Protein AF-A0AAW6CW44-F1 (afdb_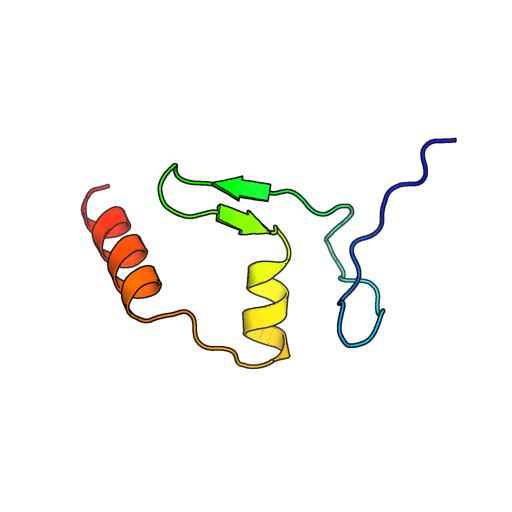monomer_lite)

Sequence (62 aa):
MVQAKIAKDRLTNERISGLFGLELFSDGKYSWWSDLAYHVDKYNLRLPTEFENYVLNLAKKI

Organism: NCBI:txid39492

Secondary structure (DSSP, 8-state):
-------B-TTT-PBPTT-SS--EEE-SS-EEETTHHHHHHHTTPPPPHHHHHHHHHHHTT-

Structure (mmCIF, N/CA/C/O backbone):
data_AF-A0AAW6CW44-F1
#
_entry.id   AF-A0AAW6CW44-F1
#
loop_
_atom_site.group_PDB
_atom_site.id
_atom_site.type_symbol
_atom_site.label_atom_id
_atom_site.label_alt_id
_atom_site.label_comp_id
_atom_site.label_asym_id
_atom_site.label_entity_id
_atom_site.label_seq_id
_atom_site.pdbx_PDB_ins_code
_atom_site.Cartn_x
_atom_site.Cartn_y
_atom_site.Cartn_z
_atom_site.occupancy
_atom_site.B_iso_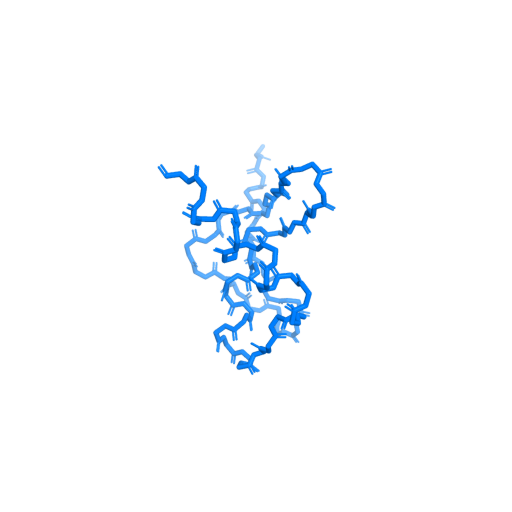or_equiv
_atom_site.auth_seq_id
_atom_site.auth_comp_id
_atom_site.auth_asym_id
_atom_site.auth_atom_id
_atom_site.pdbx_PDB_model_num
ATOM 1 N N . MET A 1 1 ? 19.633 21.410 -14.029 1.00 40.62 1 MET A N 1
ATOM 2 C CA . MET A 1 1 ? 18.845 20.258 -14.516 1.00 40.62 1 MET A CA 1
ATOM 3 C C . MET A 1 1 ? 18.107 19.663 -13.329 1.00 40.62 1 MET A C 1
ATOM 5 O O . MET A 1 1 ? 18.767 19.213 -12.404 1.00 40.62 1 MET A O 1
ATOM 9 N N . VAL A 1 2 ? 16.775 19.714 -13.303 1.00 51.47 2 VAL A N 1
ATOM 10 C CA . VAL A 1 2 ? 15.992 18.984 -12.294 1.00 51.47 2 VAL A CA 1
ATOM 11 C C . VAL A 1 2 ? 15.899 17.543 -12.786 1.00 51.47 2 VAL A C 1
ATOM 13 O O . VAL A 1 2 ? 15.269 17.287 -13.808 1.00 51.47 2 VAL A O 1
ATOM 16 N N . GLN A 1 3 ? 16.576 16.605 -12.121 1.00 54.41 3 GLN A N 1
ATOM 17 C CA . GLN A 1 3 ? 16.305 15.185 -12.343 1.00 54.41 3 GLN A CA 1
ATOM 18 C C . GLN A 1 3 ? 14.869 14.928 -11.886 1.00 54.41 3 GLN A C 1
ATOM 20 O O . GLN A 1 3 ? 14.581 14.995 -10.691 1.00 54.41 3 GLN A O 1
ATOM 25 N N . ALA A 1 4 ? 13.963 14.651 -12.825 1.00 59.50 4 ALA A N 1
ATOM 26 C CA . ALA A 1 4 ? 12.676 14.073 -12.475 1.00 59.50 4 ALA A CA 1
ATOM 27 C C . ALA A 1 4 ? 12.961 12.758 -11.735 1.00 59.50 4 ALA A C 1
ATOM 29 O O . ALA A 1 4 ? 13.584 11.849 -12.291 1.00 59.50 4 ALA A O 1
ATOM 30 N N . LYS A 1 5 ? 12.591 12.682 -10.453 1.00 69.69 5 LYS A N 1
ATOM 31 C CA . LYS A 1 5 ? 12.748 11.464 -9.655 1.00 69.69 5 LYS A CA 1
ATOM 32 C C . LYS A 1 5 ? 11.745 10.435 -10.162 1.00 69.69 5 LYS A C 1
ATOM 34 O O . LYS A 1 5 ? 10.626 10.379 -9.684 1.00 69.69 5 LYS A O 1
ATOM 39 N N . ILE A 1 6 ? 12.147 9.628 -11.136 1.00 83.31 6 ILE A N 1
ATOM 40 C CA . ILE A 1 6 ? 11.308 8.552 -11.668 1.00 83.31 6 ILE A CA 1
ATOM 41 C C . ILE A 1 6 ? 10.992 7.567 -10.536 1.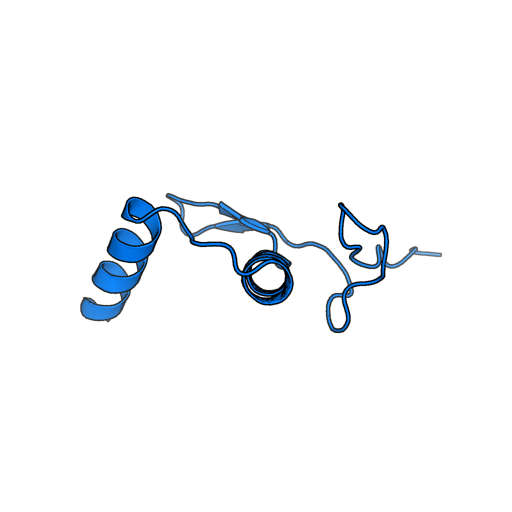00 83.31 6 ILE A C 1
ATOM 43 O O . ILE A 1 6 ? 11.912 7.080 -9.873 1.00 83.31 6 ILE A O 1
ATOM 47 N N . ALA A 1 7 ? 9.708 7.268 -10.327 1.00 90.25 7 ALA A N 1
ATOM 48 C CA . ALA A 1 7 ? 9.295 6.269 -9.354 1.00 90.25 7 ALA A CA 1
ATOM 49 C C . ALA A 1 7 ? 9.781 4.882 -9.791 1.00 90.25 7 ALA A C 1
ATOM 51 O O . ALA A 1 7 ? 9.644 4.488 -10.956 1.00 90.25 7 ALA A O 1
ATOM 52 N N . LYS A 1 8 ? 10.366 4.148 -8.847 1.00 92.56 8 LYS A N 1
ATOM 53 C CA . LYS A 1 8 ? 10.867 2.795 -9.063 1.00 92.56 8 LYS A CA 1
ATOM 54 C C . LYS A 1 8 ? 10.262 1.852 -8.046 1.00 92.56 8 LYS A C 1
ATOM 56 O O . LYS A 1 8 ? 10.144 2.199 -6.872 1.00 92.56 8 LYS A O 1
ATOM 61 N N . ASP A 1 9 ? 9.935 0.662 -8.515 1.00 93.06 9 ASP A N 1
ATOM 62 C CA . ASP A 1 9 ? 9.595 -0.467 -7.669 1.00 93.06 9 ASP A CA 1
ATOM 63 C C . ASP A 1 9 ? 10.814 -0.803 -6.803 1.00 93.06 9 ASP A C 1
ATOM 65 O O . ASP A 1 9 ? 11.919 -0.993 -7.309 1.00 93.06 9 ASP A O 1
ATOM 69 N N . ARG A 1 10 ? 10.634 -0.844 -5.483 1.00 89.25 10 ARG A N 1
ATOM 70 C CA . ARG A 1 10 ? 11.750 -1.014 -4.542 1.00 89.25 10 ARG A CA 1
ATOM 71 C C . ARG A 1 10 ? 12.285 -2.442 -4.494 1.00 89.25 10 ARG A C 1
ATOM 73 O O . ARG A 1 10 ? 13.406 -2.632 -4.033 1.00 89.25 10 ARG A O 1
ATOM 80 N N . LEU A 1 11 ? 11.507 -3.424 -4.946 1.00 93.00 11 LEU A N 1
ATOM 81 C CA . LEU A 1 11 ? 11.905 -4.832 -4.936 1.00 93.00 11 LEU A CA 1
ATOM 82 C C . LEU A 1 11 ? 12.692 -5.206 -6.194 1.00 93.00 11 LEU A C 1
ATOM 84 O O . LEU A 1 11 ? 13.630 -5.994 -6.124 1.00 93.00 11 LEU A O 1
ATOM 88 N N . THR A 1 12 ? 12.334 -4.619 -7.336 1.00 94.94 12 THR A N 1
ATOM 89 C CA . THR A 1 12 ? 12.921 -4.953 -8.648 1.00 94.94 12 THR A CA 1
ATOM 90 C C . THR A 1 12 ? 13.803 -3.846 -9.226 1.00 94.94 12 THR A C 1
ATOM 92 O O . THR A 1 12 ? 14.567 -4.090 -10.156 1.00 94.94 12 THR A O 1
ATOM 95 N N . ASN A 1 13 ? 13.721 -2.627 -8.683 1.00 91.56 13 ASN A N 1
ATOM 96 C CA . ASN A 1 13 ? 14.347 -1.406 -9.205 1.00 91.56 13 ASN A CA 1
ATOM 97 C C . ASN A 1 13 ? 13.850 -0.996 -10.610 1.00 91.56 13 ASN A C 1
ATOM 99 O O . ASN A 1 13 ? 14.418 -0.094 -11.236 1.00 91.56 13 ASN A O 1
ATOM 103 N N . GLU A 1 14 ? 12.783 -1.629 -11.105 1.00 93.31 14 GLU A N 1
ATOM 104 C CA . GLU A 1 14 ? 12.136 -1.289 -12.370 1.00 93.31 14 GLU A CA 1
ATOM 105 C C . GLU A 1 14 ? 11.368 0.030 -12.261 1.00 93.31 14 GLU A C 1
ATOM 107 O O . GLU A 1 14 ? 10.851 0.397 -11.205 1.00 93.31 14 GLU A O 1
ATOM 112 N N . ARG A 1 15 ? 11.263 0.758 -13.376 1.00 92.50 15 ARG A N 1
ATOM 113 C CA . ARG A 1 15 ? 10.451 1.977 -13.444 1.00 92.50 15 ARG A CA 1
ATOM 114 C C . ARG A 1 15 ? 8.969 1.631 -13.302 1.00 92.50 15 ARG A C 1
ATOM 116 O O . ARG A 1 15 ? 8.453 0.819 -14.066 1.00 92.50 15 ARG A O 1
ATOM 123 N N . ILE A 1 16 ? 8.269 2.344 -12.423 1.00 93.12 16 ILE A N 1
ATOM 124 C CA . ILE A 1 16 ? 6.808 2.285 -12.361 1.00 93.12 16 ILE A CA 1
ATOM 125 C C . ILE A 1 16 ? 6.247 3.183 -13.468 1.00 93.12 16 ILE A C 1
ATOM 127 O O . ILE A 1 16 ? 6.494 4.392 -13.501 1.00 93.12 16 ILE A O 1
ATOM 131 N N . SER A 1 17 ? 5.534 2.584 -14.423 1.00 88.75 17 SER A N 1
ATOM 132 C CA . SER A 1 17 ? 4.907 3.333 -15.515 1.00 88.75 17 SER A CA 1
ATOM 133 C C . SER A 1 17 ? 3.811 4.257 -14.978 1.00 88.75 17 SER A C 1
ATOM 135 O O . SER A 1 17 ? 3.112 3.913 -14.031 1.00 88.75 17 SER A O 1
ATOM 137 N N . GLY A 1 18 ? 3.670 5.446 -15.565 1.00 84.44 18 GLY A N 1
ATOM 138 C CA . GLY A 1 18 ? 2.665 6.433 -15.150 1.00 84.44 18 GLY A CA 1
ATOM 139 C C . GLY A 1 18 ? 3.005 7.244 -13.892 1.00 84.44 18 GLY A C 1
ATOM 140 O O . GLY A 1 18 ? 2.338 8.242 -13.640 1.00 84.44 18 GLY A O 1
ATOM 141 N N . LEU A 1 19 ? 4.064 6.898 -13.148 1.00 85.06 19 LEU A N 1
ATOM 142 C CA . LEU A 1 19 ? 4.517 7.658 -11.979 1.00 85.06 19 LEU A CA 1
ATOM 143 C C . LEU A 1 19 ? 5.841 8.384 -12.261 1.00 85.06 19 LEU A C 1
ATOM 145 O O . LEU A 1 19 ? 6.905 7.781 -12.414 1.00 85.06 19 LEU A O 1
ATOM 149 N N . PHE A 1 20 ? 5.778 9.716 -12.317 1.00 84.25 20 PHE A N 1
ATOM 150 C CA . PHE A 1 20 ? 6.939 10.593 -12.539 1.00 84.25 20 PHE A CA 1
ATOM 151 C C . PHE A 1 20 ? 7.630 11.035 -11.239 1.00 84.25 20 PHE A C 1
ATOM 153 O O . PHE A 1 20 ? 8.635 11.742 -11.293 1.00 84.25 20 PHE A O 1
ATOM 160 N N . GLY A 1 21 ? 7.088 10.608 -10.097 1.00 86.38 21 GLY A N 1
ATOM 161 C CA . GLY A 1 21 ? 7.511 10.934 -8.742 1.00 86.38 21 GLY A CA 1
ATOM 162 C C . GLY A 1 21 ? 6.738 10.101 -7.723 1.00 86.38 21 GLY A C 1
ATOM 163 O O . GLY A 1 21 ? 5.725 9.486 -8.059 1.00 86.38 21 GLY A O 1
ATOM 164 N N . LEU A 1 22 ? 7.240 10.070 -6.487 1.00 90.00 22 LEU A N 1
ATOM 165 C CA . LEU A 1 22 ? 6.497 9.549 -5.344 1.00 90.00 22 LEU A CA 1
ATOM 166 C C . LEU A 1 22 ? 5.925 10.720 -4.558 1.00 90.00 22 LEU A C 1
ATOM 168 O O . LEU A 1 22 ? 6.675 11.577 -4.089 1.00 90.00 22 LEU A O 1
ATOM 172 N N . GLU A 1 23 ? 4.610 10.719 -4.403 1.00 91.81 23 GLU A N 1
ATOM 173 C CA . GLU A 1 23 ? 3.886 11.678 -3.578 1.00 91.81 23 GLU A CA 1
ATOM 174 C C . GLU A 1 23 ? 3.315 10.961 -2.359 1.00 91.81 23 GLU A C 1
ATOM 176 O O . GLU A 1 23 ? 2.884 9.809 -2.451 1.00 91.81 23 GLU A O 1
ATOM 181 N N . LEU A 1 24 ? 3.358 11.628 -1.206 1.00 93.25 24 LEU A N 1
ATOM 182 C CA . LEU A 1 24 ? 2.755 11.129 0.022 1.00 93.25 24 LEU A CA 1
ATOM 183 C C . LEU A 1 24 ? 1.343 11.702 0.137 1.00 93.25 24 LEU A C 1
ATOM 185 O O . LEU A 1 24 ? 1.175 12.913 0.267 1.00 93.25 24 LEU A O 1
ATOM 189 N N . PHE A 1 25 ? 0.349 10.826 0.133 1.00 92.62 25 PHE A N 1
ATOM 190 C CA . PHE A 1 25 ? -1.038 11.161 0.424 1.00 92.62 25 PHE A CA 1
ATOM 191 C C . PHE A 1 25 ? -1.353 10.890 1.889 1.00 92.62 25 PHE A C 1
ATOM 193 O O . PHE A 1 25 ? -0.738 10.026 2.516 1.00 92.62 25 PHE A O 1
ATOM 200 N N . SER A 1 26 ? -2.322 11.626 2.428 1.00 94.44 26 SER A N 1
ATOM 201 C CA . SER A 1 26 ? -2.864 11.391 3.762 1.00 94.44 26 SER A CA 1
ATOM 202 C C . SER A 1 26 ? -4.305 11.881 3.859 1.00 94.44 26 SER A C 1
ATOM 204 O O . SER A 1 26 ? -4.656 12.896 3.260 1.00 94.44 26 SER A O 1
ATOM 206 N N . ASP A 1 27 ? -5.116 11.181 4.648 1.00 92.06 27 ASP A N 1
ATOM 207 C CA . ASP A 1 27 ? -6.465 11.597 5.061 1.00 92.06 27 ASP A CA 1
ATOM 208 C C . ASP A 1 27 ? -6.505 12.128 6.511 1.00 92.06 27 ASP A C 1
ATOM 210 O O . ASP A 1 27 ? -7.576 12.341 7.080 1.00 92.06 27 ASP A O 1
ATOM 214 N N . GLY A 1 28 ? -5.333 12.324 7.129 1.00 93.38 28 GLY A N 1
ATOM 215 C CA . GLY A 1 28 ? -5.175 12.730 8.527 1.00 93.38 28 GLY A CA 1
ATOM 216 C C . GLY A 1 28 ? -5.166 11.575 9.537 1.00 93.38 28 GLY A C 1
ATOM 217 O O . GLY A 1 28 ? -4.756 11.785 10.677 1.00 93.38 28 GLY A O 1
ATOM 218 N N . LYS A 1 29 ? -5.556 10.357 9.139 1.00 93.94 29 LYS A N 1
ATOM 219 C CA . LYS A 1 29 ? -5.458 9.135 9.955 1.00 93.94 29 LYS A CA 1
ATOM 220 C C . LYS A 1 29 ? -4.434 8.150 9.391 1.00 93.94 29 LYS A C 1
ATOM 222 O O . LYS A 1 29 ? -3.641 7.593 10.147 1.00 93.94 29 LYS A O 1
ATOM 227 N N . TYR A 1 30 ? -4.455 7.938 8.083 1.00 94.00 30 TYR A N 1
ATOM 228 C CA . TYR A 1 30 ? -3.517 7.107 7.344 1.00 94.00 30 TYR A CA 1
ATOM 229 C C . TYR A 1 30 ? -2.740 7.956 6.343 1.00 94.00 30 TYR A C 1
ATOM 231 O O . TYR A 1 30 ? -3.187 9.022 5.911 1.00 94.00 30 TYR A O 1
ATOM 239 N N . SER A 1 31 ? -1.567 7.457 5.965 1.00 94.44 31 SER A N 1
ATOM 240 C CA . SER A 1 31 ? -0.761 8.025 4.891 1.00 94.44 31 SER A CA 1
ATOM 241 C C . SER A 1 31 ? -0.243 6.912 3.998 1.00 94.44 31 SER A C 1
ATOM 243 O O . SER A 1 31 ? 0.093 5.829 4.479 1.00 94.44 31 SER A O 1
ATOM 245 N N . TRP A 1 32 ? -0.163 7.173 2.700 1.00 93.38 32 TRP A N 1
ATOM 246 C CA . TRP A 1 32 ? 0.309 6.205 1.719 1.00 93.38 32 TRP A CA 1
ATOM 247 C C . TRP A 1 32 ? 1.041 6.890 0.575 1.00 93.38 32 TRP A C 1
ATOM 249 O O . TRP A 1 32 ? 0.777 8.041 0.234 1.00 93.38 32 TRP A O 1
ATOM 259 N N . TRP A 1 33 ? 1.980 6.165 -0.023 1.00 93.44 33 TRP A N 1
ATOM 260 C CA . TRP A 1 33 ? 2.672 6.622 -1.219 1.00 93.44 33 TRP A CA 1
ATOM 261 C C . TRP A 1 33 ? 1.793 6.436 -2.459 1.00 93.44 33 TRP A C 1
ATOM 263 O O . TRP A 1 33 ? 0.965 5.526 -2.530 1.00 93.44 33 TRP A O 1
ATOM 273 N N . SER A 1 34 ? 2.003 7.288 -3.459 1.00 92.38 34 SER A N 1
ATOM 274 C CA . SER A 1 34 ? 1.308 7.256 -4.750 1.00 92.38 34 SER A CA 1
ATOM 275 C C . SER A 1 34 ? 1.485 5.946 -5.532 1.00 92.38 34 SER A C 1
ATOM 277 O O . SER A 1 34 ? 0.703 5.658 -6.433 1.00 92.38 34 SER A O 1
ATOM 279 N N . ASP A 1 35 ? 2.481 5.132 -5.179 1.00 94.19 35 ASP A N 1
ATOM 280 C CA . ASP A 1 35 ? 2.757 3.816 -5.757 1.00 94.19 35 ASP A CA 1
ATOM 281 C C . ASP A 1 35 ? 2.068 2.651 -5.022 1.00 94.19 35 ASP A C 1
ATOM 283 O O . ASP A 1 3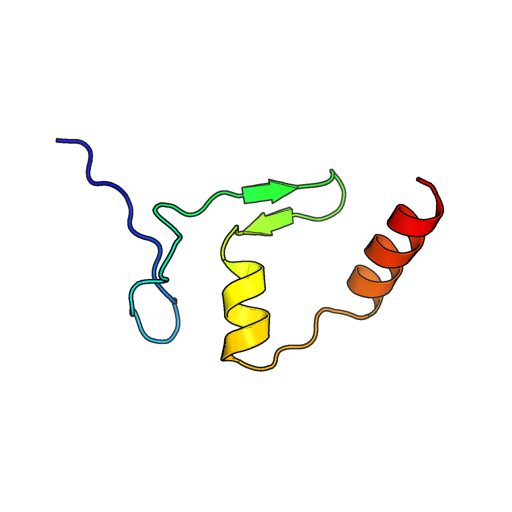5 ? 2.261 1.496 -5.408 1.00 94.19 35 ASP A O 1
ATOM 287 N N . LEU A 1 36 ? 1.248 2.906 -3.992 1.00 93.44 36 LEU A N 1
ATOM 288 C CA . LEU A 1 36 ? 0.580 1.844 -3.229 1.00 93.44 36 LEU A CA 1
ATOM 289 C C . LEU A 1 36 ? -0.280 0.942 -4.128 1.00 93.44 36 LEU A C 1
ATOM 291 O O . LEU A 1 36 ? -0.161 -0.280 -4.058 1.00 93.44 36 LEU A O 1
ATOM 295 N N . ALA A 1 37 ? -1.109 1.531 -4.997 1.00 92.50 37 ALA A N 1
ATOM 296 C CA . ALA A 1 37 ? -2.001 0.777 -5.884 1.00 92.50 37 ALA A CA 1
ATOM 297 C C . ALA A 1 37 ? -1.228 -0.154 -6.834 1.00 92.50 37 ALA A C 1
ATOM 299 O O . ALA A 1 37 ? -1.632 -1.294 -7.044 1.00 92.50 37 ALA A O 1
ATOM 300 N N . TYR A 1 38 ? -0.077 0.305 -7.338 1.00 94.81 38 TYR A N 1
ATOM 301 C CA . TYR A 1 38 ? 0.812 -0.504 -8.173 1.00 94.81 38 TYR A CA 1
ATOM 302 C C . TYR A 1 38 ? 1.310 -1.753 -7.437 1.00 94.81 38 TYR A C 1
ATOM 304 O O . TYR A 1 38 ? 1.287 -2.846 -7.995 1.00 94.81 38 TYR A O 1
ATOM 312 N N . HIS A 1 39 ? 1.750 -1.609 -6.183 1.00 94.69 39 HIS A N 1
ATOM 313 C CA . HIS A 1 39 ? 2.284 -2.736 -5.414 1.00 94.69 39 HIS A CA 1
ATOM 314 C C . HIS A 1 39 ? 1.187 -3.718 -4.992 1.00 94.69 39 HIS A C 1
ATOM 316 O O . HIS A 1 39 ? 1.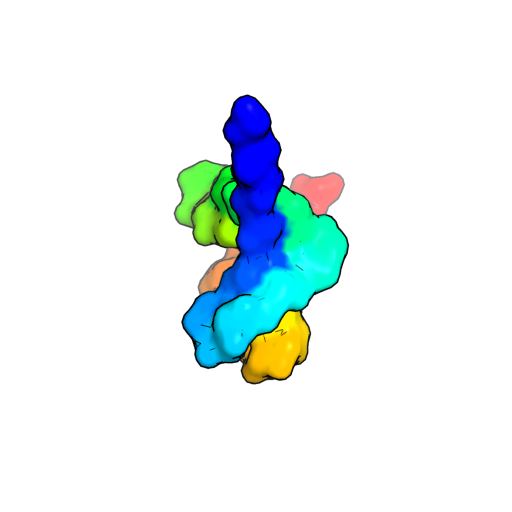425 -4.925 -5.001 1.00 94.69 39 HIS A O 1
ATOM 322 N N . VAL A 1 40 ? -0.004 -3.217 -4.647 1.00 95.00 40 VAL A N 1
ATOM 323 C CA . VAL A 1 40 ? -1.172 -4.059 -4.343 1.00 95.00 40 VAL A CA 1
ATOM 324 C C . VAL A 1 40 ? -1.506 -4.965 -5.525 1.00 95.00 40 VAL A C 1
ATOM 326 O O . VAL A 1 40 ? -1.654 -6.169 -5.330 1.00 95.00 40 VAL A O 1
ATOM 329 N N . ASP A 1 41 ? -1.542 -4.408 -6.737 1.00 94.94 41 ASP A N 1
ATOM 330 C CA . ASP A 1 41 ? -1.839 -5.151 -7.963 1.00 94.94 41 ASP A CA 1
ATOM 331 C C . ASP A 1 41 ? -0.702 -6.114 -8.355 1.00 94.94 41 ASP A C 1
ATOM 333 O O . ASP A 1 41 ? -0.909 -7.324 -8.442 1.00 94.94 41 ASP A O 1
ATOM 337 N N . LYS A 1 42 ? 0.538 -5.613 -8.491 1.00 95.81 42 LYS A N 1
ATOM 338 C CA . LYS A 1 42 ? 1.697 -6.405 -8.955 1.00 95.81 42 LYS A CA 1
ATOM 339 C C . LYS A 1 42 ? 2.010 -7.604 -8.061 1.00 95.81 42 LYS A C 1
ATOM 341 O O . LYS A 1 42 ? 2.406 -8.655 -8.561 1.00 95.81 42 LYS A O 1
ATOM 346 N N . TYR A 1 43 ? 1.874 -7.437 -6.748 1.00 96.25 43 TYR A N 1
ATOM 347 C CA . TYR A 1 43 ? 2.257 -8.451 -5.766 1.00 96.25 43 TYR A CA 1
ATOM 348 C C . TYR A 1 43 ? 1.054 -9.145 -5.119 1.00 96.25 43 TYR A C 1
ATOM 350 O O . TYR A 1 43 ? 1.244 -9.917 -4.179 1.00 96.25 43 TYR A O 1
ATOM 358 N N . ASN A 1 44 ? -0.166 -8.895 -5.618 1.00 95.69 44 ASN A N 1
ATOM 359 C CA . ASN A 1 44 ? -1.417 -9.439 -5.082 1.00 95.69 44 ASN A CA 1
ATOM 360 C C . ASN A 1 44 ? -1.513 -9.279 -3.551 1.00 95.69 44 ASN A C 1
ATOM 362 O O . ASN A 1 44 ? -1.812 -10.221 -2.811 1.00 95.69 44 ASN A O 1
ATOM 366 N N . LEU A 1 45 ? -1.176 -8.081 -3.065 1.00 94.81 45 LEU A N 1
ATOM 367 C CA . LEU A 1 45 ? -1.155 -7.790 -1.635 1.00 94.81 45 LEU A CA 1
ATOM 368 C C . LEU A 1 45 ? -2.564 -7.484 -1.141 1.00 94.81 45 LEU A C 1
ATOM 370 O O . LEU A 1 45 ? -3.378 -6.880 -1.835 1.00 94.81 45 LEU A O 1
ATOM 374 N N . ARG A 1 46 ? -2.828 -7.847 0.113 1.00 94.38 46 ARG A N 1
ATOM 375 C CA . ARG A 1 46 ? -4.021 -7.400 0.830 1.00 94.38 46 ARG A CA 1
ATOM 376 C C . ARG A 1 46 ? -3.684 -6.215 1.709 1.00 94.38 46 ARG A C 1
ATOM 378 O O . ARG A 1 46 ? -2.673 -6.220 2.411 1.00 94.38 46 ARG A O 1
ATOM 385 N N . LEU A 1 47 ? -4.553 -5.212 1.673 1.00 93.44 47 LEU A N 1
ATOM 386 C CA . LEU A 1 47 ? -4.494 -4.130 2.638 1.00 93.44 47 LEU A CA 1
ATOM 387 C C . LEU A 1 47 ? -4.981 -4.652 3.999 1.00 93.44 47 LEU A C 1
ATOM 389 O O . LEU A 1 47 ? -5.769 -5.599 4.053 1.00 93.44 47 LEU A O 1
ATOM 393 N N . PRO A 1 48 ? -4.526 -4.062 5.115 1.00 94.00 48 PRO A N 1
ATOM 394 C CA . PRO A 1 48 ? -5.032 -4.435 6.428 1.00 94.00 48 PRO A CA 1
ATOM 395 C C . PRO A 1 48 ? -6.554 -4.273 6.492 1.00 94.00 48 PRO A C 1
ATOM 397 O O . PRO A 1 48 ? -7.082 -3.230 6.107 1.00 94.00 48 PRO A O 1
ATOM 400 N N . THR A 1 49 ? -7.263 -5.266 7.036 1.00 94.62 49 THR A N 1
ATOM 401 C CA . THR A 1 49 ? -8.735 -5.253 7.137 1.00 94.62 49 THR A CA 1
ATOM 402 C C . THR A 1 49 ? -9.261 -4.011 7.861 1.00 94.62 49 THR A C 1
ATOM 404 O O . THR A 1 49 ? -10.308 -3.475 7.513 1.00 94.62 49 THR A O 1
ATOM 407 N N . GLU A 1 50 ? -8.522 -3.507 8.849 1.00 94.75 50 GLU A N 1
ATOM 408 C CA . GLU A 1 50 ? -8.854 -2.265 9.553 1.00 94.75 50 GLU A CA 1
ATOM 409 C C . GLU A 1 50 ? -8.847 -1.042 8.627 1.00 94.75 50 GLU A C 1
ATOM 411 O O . GLU A 1 50 ? -9.731 -0.189 8.725 1.00 94.75 50 GLU A O 1
ATOM 416 N N . PHE A 1 51 ? -7.880 -0.976 7.708 1.00 92.12 51 PHE A N 1
ATOM 417 C CA . PHE A 1 51 ? -7.791 0.084 6.710 1.00 92.12 51 PHE A CA 1
ATOM 418 C C . PHE A 1 51 ? -8.909 -0.044 5.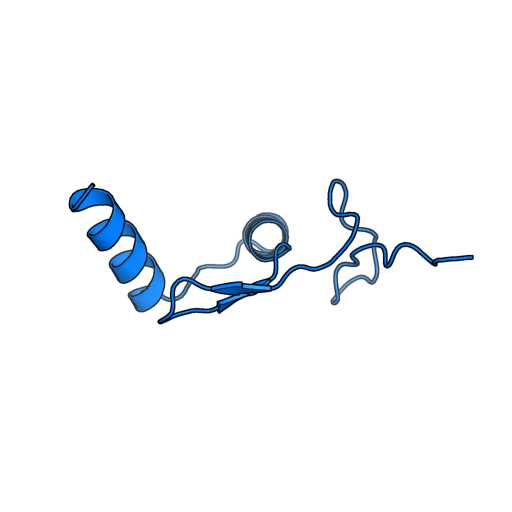671 1.00 92.12 51 PHE A C 1
ATOM 420 O O . PHE A 1 51 ? -9.602 0.935 5.400 1.00 92.12 51 PHE A O 1
ATOM 427 N N . GLU A 1 52 ? -9.151 -1.253 5.151 1.00 92.00 52 GLU A N 1
ATOM 428 C CA . GLU A 1 52 ? -10.252 -1.514 4.212 1.00 92.00 52 GLU A CA 1
ATOM 429 C C . GLU A 1 52 ? -11.604 -1.098 4.817 1.00 92.00 52 GLU A C 1
ATOM 431 O O . GLU A 1 52 ? -12.359 -0.335 4.211 1.00 92.00 52 GLU A O 1
ATOM 436 N N . ASN A 1 53 ? -11.881 -1.515 6.056 1.00 94.06 53 ASN A N 1
ATOM 437 C CA . ASN A 1 53 ? -13.097 -1.142 6.777 1.00 94.06 53 ASN A CA 1
ATOM 438 C C . ASN A 1 53 ? -13.203 0.369 7.002 1.00 94.06 53 ASN A C 1
ATOM 440 O O . ASN A 1 53 ? -14.296 0.930 6.912 1.00 94.06 53 ASN A O 1
ATOM 444 N N . TYR A 1 54 ? -12.092 1.036 7.311 1.00 93.19 54 TYR A N 1
ATOM 445 C CA . TYR A 1 54 ? -12.067 2.483 7.482 1.00 93.19 54 TYR A CA 1
ATOM 446 C C . TYR A 1 54 ? -12.463 3.209 6.186 1.00 93.19 54 TYR A C 1
ATOM 448 O O . TYR A 1 54 ? -13.390 4.022 6.214 1.00 93.19 54 TYR A O 1
ATOM 456 N N . VAL A 1 55 ? -11.843 2.863 5.052 1.00 88.56 55 VAL A N 1
ATOM 457 C CA . VAL A 1 55 ? -12.124 3.489 3.748 1.00 88.56 55 VAL A CA 1
ATOM 458 C C . VAL A 1 55 ? -13.554 3.199 3.288 1.00 88.56 55 VAL A C 1
ATOM 460 O O . VAL A 1 55 ? -14.280 4.113 2.896 1.00 88.56 55 VAL A O 1
ATOM 463 N N . LEU A 1 56 ? -14.007 1.946 3.388 1.00 89.38 56 LEU A N 1
ATOM 464 C CA . LEU A 1 56 ? -15.358 1.561 2.969 1.00 89.38 56 LEU A CA 1
ATOM 465 C C . LEU A 1 56 ? -16.447 2.235 3.813 1.00 89.38 56 LEU A C 1
ATOM 467 O O . LEU A 1 56 ? -17.513 2.562 3.298 1.00 89.38 56 LEU A O 1
ATOM 471 N N . ASN A 1 57 ? -16.203 2.462 5.105 1.00 90.81 57 ASN A N 1
ATOM 472 C CA . ASN A 1 57 ? -17.152 3.180 5.956 1.00 90.81 57 ASN A CA 1
ATOM 473 C C . ASN A 1 57 ? -17.104 4.699 5.758 1.00 90.81 57 ASN A C 1
ATOM 475 O O . ASN A 1 57 ? -18.116 5.354 6.000 1.00 90.81 57 ASN A O 1
ATOM 479 N N . LEU A 1 58 ? -15.974 5.259 5.315 1.00 81.81 58 LEU A N 1
ATOM 480 C CA . LEU A 1 58 ? -15.899 6.653 4.881 1.00 81.81 58 LEU A CA 1
ATOM 481 C C . LEU A 1 58 ? -16.738 6.868 3.616 1.00 81.81 58 LEU A C 1
ATOM 483 O O . LEU A 1 58 ? -17.557 7.779 3.586 1.00 81.81 58 LEU A O 1
ATOM 487 N N . ALA A 1 59 ? -16.604 5.986 2.622 1.00 76.62 59 ALA A N 1
ATOM 488 C CA . ALA A 1 59 ? -17.336 6.075 1.357 1.00 76.62 59 ALA A CA 1
ATOM 489 C C . ALA A 1 59 ? -18.865 6.008 1.523 1.00 76.62 59 ALA A C 1
ATOM 491 O O . ALA A 1 59 ? -19.589 6.614 0.748 1.00 76.62 59 ALA A O 1
ATOM 492 N N . LYS A 1 60 ? -19.367 5.315 2.554 1.00 81.00 60 LYS A N 1
ATOM 493 C CA . LYS A 1 60 ? -20.807 5.263 2.879 1.00 81.00 60 LYS A CA 1
ATOM 494 C C . LYS A 1 60 ? -21.371 6.567 3.453 1.00 81.00 60 LYS A C 1
ATOM 496 O O . LYS A 1 60 ? -22.584 6.682 3.587 1.00 81.00 60 LYS A O 1
ATOM 501 N N . LYS A 1 61 ? -20.512 7.484 3.903 1.00 69.06 61 LYS A N 1
ATOM 502 C CA . LYS A 1 61 ? -20.913 8.754 4.531 1.00 69.06 61 LYS A CA 1
ATOM 503 C C . LYS A 1 61 ? -20.949 9.926 3.545 1.00 69.06 61 LYS A C 1
ATOM 505 O O . LYS A 1 61 ? -21.286 11.029 3.969 1.00 69.06 61 LYS A O 1
ATOM 510 N N . ILE A 1 62 ? -20.555 9.692 2.294 1.00 57.47 62 ILE A N 1
ATOM 511 C CA . ILE A 1 62 ? -20.544 10.656 1.186 1.00 57.47 62 ILE A CA 1
ATOM 512 C C . ILE A 1 62 ? -21.798 10.417 0.349 1.00 57.47 62 ILE A C 1
ATOM 514 O O . ILE A 1 62 ? -22.427 11.421 -0.043 1.00 57.47 62 ILE A O 1
#

pLDDT: mean 87.74, std 11.91, range [40.62, 96.25]

Foldseek 3Di:
DDPQPFDADPVPRHGDPPGSDWDWDDPPPDIDIPCPVVCCVVVVDDDPPVVVVVVVVVVVVD

Radius of gyration: 14.21 Å; chains: 1; bounding box: 40×30×26 Å